Protein AF-A0A2D4N2N3-F1 (afdb_monomer_lite)

Organism: NCBI:txid129469

Foldseek 3Di:
DVLVVCLVCVVVPDPPDDPQLAPHPPDPDTDPVNVVVVVRDHPDDPPPPPVPLVPDDPVVSCVVVVNPPPPDPDPPDPDDPPDPDDDPVVVVCVVPPDDDDPDDDFDDPPDPVVSVVVVVVVCVVPDPDPDDPDDPDDDPPPPDDDDPVPPDPPD

Sequence (155 aa):
KKDYLARKMHYLLSTQQIAGIYNSPYRKEPDPWEMQLRKAKPLRHKKKIEKNAMDLPWPIYADSFGLQTMPTLPPIRRQKPQGPFRDSVDVFQQRFKPLEPSVQVVASSSSLQLAQEKQRQEEWRNRIQDETFMPVSYNVPDEYIPSMQRASKYG

Radius of gyration: 31.49 Å; chains: 1; bounding box: 77×58×70 Å

Structure (mmCIF, N/CA/C/O backbone):
data_AF-A0A2D4N2N3-F1
#
_entry.id   AF-A0A2D4N2N3-F1
#
loop_
_atom_site.group_PDB
_atom_site.id
_atom_site.type_symbol
_atom_site.label_atom_id
_atom_site.label_alt_id
_atom_site.label_comp_id
_atom_site.label_asym_id
_atom_site.label_entity_id
_atom_site.label_seq_id
_atom_site.pdbx_PDB_ins_code
_atom_site.Cartn_x
_atom_site.Cartn_y
_atom_site.Cartn_z
_atom_site.occupancy
_atom_site.B_iso_or_equiv
_atom_site.auth_seq_id
_atom_site.auth_comp_id
_atom_site.auth_asym_id
_atom_site.auth_atom_id
_atom_site.pdbx_PDB_model_num
ATOM 1 N N . LYS A 1 1 ? 2.537 19.029 -40.714 1.00 66.94 1 LYS A N 1
ATOM 2 C CA . LYS A 1 1 ? 3.940 18.921 -40.216 1.00 66.94 1 LYS A CA 1
ATOM 3 C C . LYS A 1 1 ? 4.102 19.462 -38.789 1.00 66.94 1 LYS A C 1
ATOM 5 O O . LYS A 1 1 ? 4.642 18.732 -37.968 1.00 66.94 1 LYS A O 1
ATOM 10 N N . LYS A 1 2 ? 3.607 20.670 -38.469 1.00 70.56 2 LYS A N 1
ATOM 11 C CA . LYS A 1 2 ? 3.695 21.271 -37.120 1.00 70.56 2 LYS A CA 1
ATOM 12 C C . LYS A 1 2 ? 3.059 20.410 -36.015 1.00 70.56 2 LYS A C 1
ATOM 14 O O . LYS A 1 2 ? 3.736 20.096 -35.046 1.00 70.56 2 LYS A O 1
ATOM 19 N N . ASP A 1 3 ? 1.844 19.905 -36.225 1.00 68.19 3 ASP A N 1
ATOM 20 C CA . ASP A 1 3 ? 1.141 19.087 -35.217 1.00 68.19 3 ASP A CA 1
ATOM 21 C C . ASP A 1 3 ? 1.850 17.764 -34.902 1.00 68.19 3 ASP A C 1
ATOM 23 O O . ASP A 1 3 ? 1.835 17.281 -33.773 1.00 68.19 3 ASP A O 1
ATOM 27 N N . TYR A 1 4 ? 2.508 17.170 -35.900 1.00 74.50 4 TYR A N 1
ATOM 28 C CA . TYR A 1 4 ? 3.298 15.955 -35.711 1.00 74.50 4 TYR A CA 1
ATOM 29 C C . TYR A 1 4 ? 4.553 16.227 -34.878 1.00 74.50 4 TYR A C 1
ATOM 31 O O . TYR A 1 4 ? 4.863 15.459 -33.971 1.00 74.50 4 TYR A O 1
ATOM 39 N N . LEU A 1 5 ? 5.249 17.334 -35.155 1.00 73.75 5 LEU A N 1
ATOM 40 C CA . LEU A 1 5 ? 6.428 17.739 -34.393 1.00 73.75 5 LEU A CA 1
ATOM 41 C C . LEU A 1 5 ? 6.057 18.080 -32.943 1.00 73.75 5 LEU A C 1
ATOM 43 O O . LEU A 1 5 ? 6.734 17.616 -32.033 1.00 73.75 5 LEU A O 1
ATOM 47 N N . ALA A 1 6 ? 4.942 18.786 -32.729 1.00 65.75 6 ALA A N 1
ATOM 48 C CA . ALA A 1 6 ? 4.404 19.074 -31.400 1.00 65.75 6 ALA A CA 1
ATOM 49 C C . ALA A 1 6 ? 4.090 17.785 -30.621 1.00 65.75 6 ALA A C 1
ATOM 51 O O . ALA A 1 6 ? 4.494 17.640 -29.473 1.00 65.75 6 ALA A O 1
ATOM 52 N N . ARG A 1 7 ? 3.456 16.793 -31.262 1.00 68.00 7 ARG A N 1
ATOM 53 C CA . ARG A 1 7 ? 3.185 15.482 -30.643 1.00 68.00 7 ARG A CA 1
ATOM 54 C C . ARG A 1 7 ? 4.445 14.660 -30.393 1.00 68.00 7 ARG A C 1
ATOM 56 O O . ARG A 1 7 ? 4.487 13.922 -29.415 1.00 68.00 7 ARG A O 1
ATOM 63 N N . LYS A 1 8 ? 5.462 14.756 -31.252 1.00 70.50 8 LYS A N 1
ATOM 64 C CA . LYS A 1 8 ? 6.743 14.065 -31.055 1.00 70.50 8 LYS A CA 1
ATOM 65 C C . LYS A 1 8 ? 7.524 14.690 -29.905 1.00 70.50 8 LYS A C 1
ATOM 67 O O . LYS A 1 8 ? 8.019 13.952 -29.082 1.00 70.50 8 LYS A O 1
ATOM 72 N N . MET A 1 9 ? 7.588 16.013 -29.822 1.00 69.69 9 MET A N 1
ATOM 73 C CA . MET A 1 9 ? 8.475 16.737 -28.905 1.00 69.69 9 MET A CA 1
ATOM 74 C C . MET A 1 9 ? 7.784 17.196 -27.609 1.00 69.69 9 MET A C 1
ATOM 76 O O . MET A 1 9 ? 8.396 17.915 -26.829 1.00 69.69 9 MET A O 1
ATOM 80 N N . HIS A 1 10 ? 6.529 16.798 -27.354 1.00 67.00 10 HIS A N 1
ATOM 81 C CA . HIS A 1 10 ? 5.766 17.248 -26.177 1.00 67.00 10 HIS A CA 1
ATOM 82 C C . HIS A 1 10 ? 6.444 16.939 -24.828 1.00 67.00 10 HIS A C 1
ATOM 84 O O . HIS A 1 10 ? 6.182 17.636 -23.857 1.00 67.00 10 HIS A O 1
ATOM 90 N N . TYR A 1 11 ? 7.333 15.940 -24.774 1.00 63.53 11 TYR A N 1
ATOM 91 C CA . TYR A 1 11 ? 8.112 15.581 -23.582 1.00 63.53 11 TYR A CA 1
ATOM 92 C C . TYR A 1 11 ? 9.342 16.477 -23.335 1.00 63.53 11 TYR A C 1
ATOM 94 O O . TYR A 1 11 ? 9.948 16.389 -22.274 1.00 63.53 11 TYR A O 1
ATOM 102 N N . LEU A 1 12 ? 9.743 17.307 -24.308 1.00 62.38 12 LEU A N 1
ATOM 103 C CA . LEU A 1 12 ? 10.868 18.250 -24.178 1.00 62.38 12 LEU A CA 1
ATOM 104 C C . LEU A 1 12 ? 10.444 19.597 -23.579 1.00 62.38 12 LEU A C 1
ATOM 106 O O . LEU A 1 12 ? 11.297 20.422 -23.257 1.00 62.38 12 LEU A O 1
ATOM 110 N N . LEU A 1 13 ? 9.139 19.824 -23.412 1.00 57.81 13 LEU A N 1
ATOM 111 C CA . LEU A 1 13 ? 8.636 20.882 -22.546 1.00 57.81 13 LEU A CA 1
ATOM 112 C C . LEU A 1 13 ? 8.855 20.417 -21.103 1.00 57.81 13 LEU A C 1
ATOM 114 O O . LEU A 1 13 ? 8.118 19.579 -20.598 1.00 57.81 13 LEU A O 1
ATOM 118 N N . SER A 1 14 ? 9.942 20.919 -20.515 1.00 48.03 14 SER A N 1
ATOM 119 C CA . SER A 1 14 ? 10.372 20.780 -19.121 1.00 48.03 14 SER A CA 1
ATOM 120 C C . SER A 1 14 ? 9.277 20.316 -18.149 1.00 48.03 14 SER A C 1
ATOM 122 O O . SER A 1 14 ? 8.262 20.983 -17.957 1.00 48.03 14 SER A O 1
ATOM 124 N N . THR A 1 15 ? 9.533 19.200 -17.468 1.00 53.22 15 THR A N 1
ATOM 125 C CA . THR A 1 15 ? 8.713 18.628 -16.388 1.00 53.22 15 THR A CA 1
ATOM 126 C C . THR A 1 15 ? 8.841 19.391 -15.066 1.00 53.22 15 THR A C 1
ATOM 128 O O . THR A 1 15 ? 8.573 18.828 -14.004 1.00 53.22 15 THR A O 1
ATOM 131 N N . GLN A 1 16 ? 9.260 20.659 -15.084 1.00 53.81 16 GLN A N 1
ATOM 132 C CA . GLN A 1 16 ? 9.173 21.500 -13.897 1.00 53.81 16 GLN A CA 1
ATOM 133 C C . GLN A 1 16 ? 7.703 21.888 -13.710 1.00 53.81 16 GLN A C 1
ATOM 135 O O . GLN A 1 16 ? 7.218 22.902 -14.208 1.00 53.81 16 GLN A O 1
ATOM 140 N N . GLN A 1 17 ? 6.958 20.995 -13.058 1.00 55.19 17 GLN A N 1
ATOM 141 C CA . GLN A 1 17 ? 5.550 21.184 -12.757 1.00 55.19 17 GLN A CA 1
ATOM 142 C C . GLN A 1 17 ? 5.417 22.314 -11.735 1.00 55.19 17 GLN A C 1
ATOM 144 O O . GLN A 1 17 ? 5.556 22.111 -10.533 1.00 55.19 17 GLN A O 1
ATOM 149 N N . ILE A 1 18 ? 5.147 23.521 -12.218 1.00 58.78 18 ILE A N 1
ATOM 150 C CA . ILE A 1 18 ? 4.741 24.637 -11.371 1.00 58.78 18 ILE A CA 1
ATOM 151 C C . ILE A 1 18 ? 3.229 24.514 -11.182 1.00 58.78 18 ILE A C 1
ATOM 153 O O . ILE A 1 18 ? 2.459 24.556 -12.148 1.00 58.78 18 ILE A O 1
ATOM 157 N N . ALA A 1 19 ? 2.795 24.324 -9.937 1.00 56.50 19 ALA A N 1
ATOM 158 C CA . ALA A 1 19 ? 1.377 24.313 -9.607 1.00 56.50 19 ALA A CA 1
ATOM 159 C C . ALA A 1 19 ? 0.750 25.672 -9.977 1.00 56.50 19 ALA A C 1
ATOM 161 O O . ALA A 1 19 ? 1.271 26.720 -9.608 1.00 56.50 19 ALA A O 1
ATOM 162 N N . GLY A 1 20 ? -0.360 25.657 -10.720 1.00 59.88 20 GLY A N 1
ATOM 163 C CA . GLY A 1 20 ? -1.148 26.861 -11.008 1.00 59.88 20 GLY A CA 1
ATOM 164 C C . GLY A 1 20 ? -0.836 27.611 -12.309 1.00 59.88 20 GLY A C 1
ATOM 165 O O . GLY A 1 20 ? -1.439 28.657 -12.531 1.00 59.88 20 GLY A O 1
ATOM 166 N N . ILE A 1 21 ? 0.042 27.108 -13.189 1.00 62.00 21 ILE A N 1
ATOM 167 C CA . ILE A 1 21 ? 0.216 27.693 -14.540 1.00 62.00 21 ILE A CA 1
ATOM 168 C C . ILE A 1 21 ? -0.956 27.331 -15.464 1.00 62.00 21 ILE A C 1
ATOM 170 O O . ILE A 1 21 ? -1.465 28.188 -16.183 1.00 62.00 21 ILE A O 1
ATOM 174 N N . TYR A 1 22 ? -1.402 26.076 -15.419 1.00 59.66 22 TYR A N 1
ATOM 175 C CA . TYR A 1 22 ? -2.568 25.584 -16.157 1.00 59.66 22 TYR A CA 1
ATOM 176 C C . TYR A 1 22 ? -3.767 25.488 -15.207 1.00 59.66 22 TYR A C 1
ATOM 178 O O . TYR A 1 22 ? -3.582 25.105 -14.049 1.00 59.66 22 TYR A O 1
ATOM 186 N N . ASN A 1 23 ? -4.979 25.822 -15.669 1.00 63.22 23 ASN A N 1
ATOM 187 C CA . ASN A 1 23 ? -6.191 25.875 -14.831 1.00 63.22 23 ASN A CA 1
ATOM 188 C C . ASN A 1 23 ? -6.041 26.765 -13.575 1.00 63.22 23 ASN A C 1
ATOM 190 O O . ASN A 1 23 ? -6.444 26.383 -12.473 1.00 63.22 23 ASN A O 1
ATOM 194 N N . SER A 1 24 ? -5.438 27.952 -13.700 1.00 68.69 24 SER A N 1
ATOM 195 C CA . SER A 1 24 ? -5.347 28.845 -12.543 1.00 68.69 24 SER A CA 1
ATOM 196 C C . SER A 1 24 ? -6.752 29.322 -12.127 1.00 68.69 24 SER A C 1
ATOM 198 O O . SER A 1 24 ? -7.510 29.802 -12.972 1.00 68.69 24 SER A O 1
ATOM 200 N N . PRO A 1 25 ? -7.123 29.239 -10.835 1.00 71.31 25 PRO A N 1
ATOM 201 C CA . PRO A 1 25 ? -8.443 29.674 -10.362 1.00 71.31 25 PRO A CA 1
ATOM 202 C C . PRO A 1 25 ? -8.634 31.198 -10.453 1.00 71.31 25 PRO A C 1
ATOM 204 O O . PRO A 1 25 ? -9.734 31.705 -10.261 1.00 71.31 25 PRO A O 1
ATOM 207 N N . TYR A 1 26 ? -7.557 31.934 -10.745 1.00 75.38 26 TYR A N 1
ATOM 208 C CA . TYR A 1 26 ? -7.532 33.390 -10.865 1.00 75.38 26 TYR A CA 1
ATOM 209 C C . TYR A 1 26 ? -7.832 33.890 -12.283 1.00 75.38 26 TYR A C 1
ATOM 211 O O . TYR A 1 26 ? -8.011 35.091 -12.483 1.00 75.38 26 TYR A O 1
ATOM 219 N N . ARG A 1 27 ? -7.868 33.000 -13.283 1.00 74.00 27 ARG A N 1
ATOM 220 C CA . ARG A 1 27 ? -8.225 33.347 -14.663 1.00 74.00 27 ARG A CA 1
ATOM 221 C C . ARG A 1 27 ? -9.645 32.876 -14.956 1.00 74.00 27 ARG A C 1
ATOM 223 O O . ARG A 1 27 ? -10.001 31.742 -14.663 1.00 74.00 27 ARG A O 1
ATOM 230 N N . LYS A 1 28 ? -10.450 33.755 -15.562 1.00 80.44 28 LYS A N 1
ATOM 231 C CA . LYS A 1 28 ? -11.828 33.431 -15.972 1.00 80.44 28 LYS A CA 1
ATOM 232 C C . LYS A 1 28 ? -11.869 32.372 -17.076 1.00 80.44 28 LYS A C 1
ATOM 234 O O . LYS A 1 28 ? -12.808 31.588 -17.129 1.00 80.44 28 LYS A O 1
ATOM 239 N N . GLU A 1 29 ? -10.850 32.348 -17.933 1.00 79.50 29 GLU A N 1
ATOM 240 C CA . GLU A 1 29 ? -10.745 31.430 -19.064 1.00 79.50 29 GLU A CA 1
ATOM 241 C C . GLU A 1 29 ? -9.324 30.850 -19.163 1.00 79.50 29 GLU A C 1
ATOM 243 O O . GLU A 1 29 ? -8.354 31.529 -18.797 1.00 79.50 29 GLU A O 1
ATOM 248 N N . PRO A 1 30 ? -9.181 29.595 -19.628 1.00 76.69 30 PRO A N 1
ATOM 249 C CA . PRO A 1 30 ? -7.882 28.959 -19.809 1.00 76.69 30 PRO A CA 1
ATOM 250 C C . PRO A 1 30 ? -7.084 29.636 -20.927 1.00 76.69 30 PRO A C 1
ATOM 252 O O . PRO A 1 30 ? -7.643 30.165 -21.888 1.00 76.69 30 PRO A O 1
ATOM 255 N N . ASP A 1 31 ? -5.757 29.576 -20.825 1.00 78.31 31 ASP A N 1
ATOM 256 C CA . ASP A 1 31 ? -4.874 30.155 -21.835 1.00 78.31 31 ASP A CA 1
ATOM 257 C C . ASP A 1 31 ? -5.060 29.459 -23.203 1.00 78.31 31 ASP A C 1
ATOM 259 O O . ASP A 1 31 ? -5.236 28.232 -23.248 1.00 78.31 31 ASP A O 1
ATOM 263 N N . PRO A 1 32 ? -4.990 30.173 -24.344 1.00 79.62 32 PRO A N 1
ATOM 264 C CA . PRO A 1 32 ? -5.158 29.557 -25.661 1.00 79.62 32 PRO A CA 1
ATOM 265 C C . PRO A 1 32 ? -4.175 28.407 -25.922 1.00 79.62 32 PRO A C 1
ATOM 267 O O . PRO A 1 32 ? -4.518 27.439 -26.609 1.00 79.62 32 PRO A O 1
ATOM 270 N N . TRP A 1 33 ? -2.974 28.470 -25.337 1.00 71.00 33 TRP A N 1
ATOM 271 C CA . TRP A 1 33 ? -1.982 27.404 -25.436 1.00 71.00 33 TRP A CA 1
ATOM 272 C C . TRP A 1 33 ? -2.374 26.159 -24.624 1.00 71.00 33 TRP A C 1
ATOM 274 O O . TRP A 1 33 ? -2.194 25.032 -25.091 1.00 71.00 33 TRP A O 1
ATOM 284 N N . GLU A 1 34 ? -3.008 26.333 -23.458 1.00 75.69 34 GLU A N 1
ATOM 285 C CA . GLU A 1 34 ? -3.570 25.231 -22.661 1.00 75.69 34 GLU A CA 1
ATOM 286 C C . GLU A 1 34 ? -4.644 24.474 -23.456 1.00 75.69 34 GLU A C 1
ATOM 288 O O . GLU A 1 34 ? -4.655 23.239 -23.495 1.00 75.69 34 GLU A O 1
ATOM 293 N N . MET A 1 35 ? -5.507 25.204 -24.167 1.00 77.88 35 MET A N 1
ATOM 294 C CA . MET A 1 35 ? -6.547 24.613 -25.015 1.00 77.88 35 MET A CA 1
ATOM 295 C C . MET A 1 35 ? -5.975 23.795 -26.180 1.00 77.88 35 MET A C 1
ATOM 297 O O . MET A 1 35 ? -6.582 22.801 -26.593 1.00 77.88 35 MET A O 1
ATOM 301 N N . GLN A 1 36 ? -4.808 24.172 -26.705 1.00 73.62 36 GLN A N 1
ATOM 302 C CA . GLN A 1 36 ? -4.101 23.397 -27.727 1.00 73.62 36 GLN A CA 1
ATOM 303 C C . GLN A 1 36 ? -3.415 22.159 -27.136 1.00 73.62 36 GLN A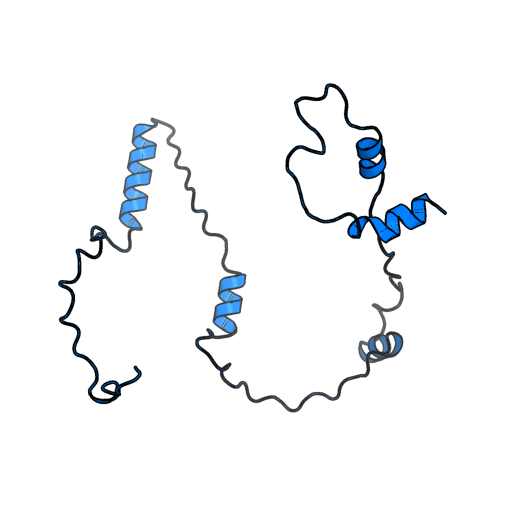 C 1
ATOM 305 O O . GLN A 1 36 ? -3.537 21.069 -27.703 1.00 73.62 36 GLN A O 1
ATOM 310 N N . LEU A 1 37 ? -2.767 22.285 -25.974 1.00 71.06 37 LEU A N 1
ATOM 311 C CA . LEU A 1 37 ? -2.115 21.167 -25.286 1.00 71.06 37 LEU A CA 1
ATOM 312 C C . LEU A 1 37 ? -3.114 20.093 -24.841 1.00 71.06 37 LEU A C 1
ATOM 314 O O . LEU A 1 37 ? -2.850 18.908 -25.031 1.00 71.06 37 LEU A O 1
ATOM 318 N N . ARG A 1 38 ? -4.310 20.476 -24.369 1.00 71.94 38 ARG A N 1
ATOM 319 C CA . ARG A 1 38 ? -5.399 19.529 -24.051 1.00 71.94 38 ARG A CA 1
ATOM 320 C C . ARG A 1 38 ? -5.801 18.645 -25.235 1.00 71.94 38 ARG A C 1
ATOM 322 O O . ARG A 1 38 ? -6.214 17.502 -25.047 1.00 71.94 38 ARG A O 1
ATOM 329 N N . LYS A 1 39 ? -5.693 19.159 -26.464 1.00 72.19 39 LYS A N 1
ATOM 330 C CA . LYS A 1 39 ? -6.007 18.411 -27.694 1.00 72.19 39 LYS A CA 1
ATOM 331 C C . LYS A 1 39 ? -4.857 17.498 -28.132 1.00 72.19 39 LYS A C 1
ATOM 333 O O . LYS A 1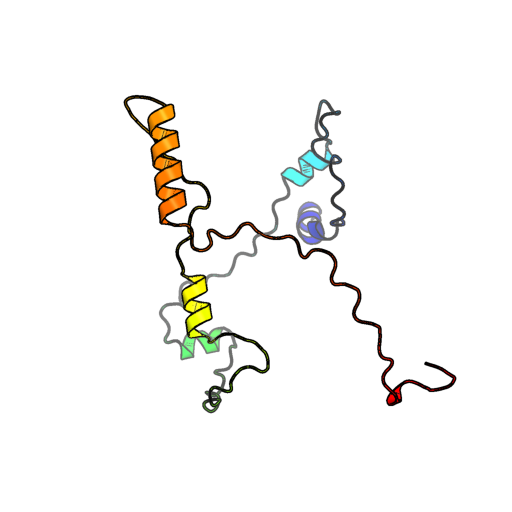 39 ? -5.085 16.546 -28.885 1.00 72.19 39 LYS A O 1
ATOM 338 N N . ALA A 1 40 ? -3.633 17.754 -27.671 1.00 69.00 40 ALA A N 1
ATOM 339 C CA . ALA A 1 40 ? -2.454 16.984 -28.033 1.00 69.00 40 ALA A CA 1
ATOM 340 C C . ALA A 1 40 ? -2.427 15.641 -27.282 1.00 69.00 40 ALA A C 1
ATOM 342 O O . ALA A 1 40 ? -1.918 15.520 -26.174 1.00 69.00 40 ALA A O 1
ATOM 343 N N . LYS A 1 41 ? -2.965 14.588 -27.906 1.00 68.31 41 LYS A N 1
ATOM 344 C CA . LYS A 1 41 ? -2.816 13.216 -27.396 1.00 68.31 41 LYS A CA 1
ATOM 345 C C . LYS A 1 41 ? -1.436 12.657 -27.772 1.00 68.31 41 LYS A C 1
ATOM 347 O O . LYS A 1 41 ? -1.031 12.805 -28.941 1.00 68.31 41 LYS A O 1
ATOM 352 N N . PRO A 1 42 ? -0.746 11.951 -26.852 1.00 68.44 42 PRO A N 1
ATOM 353 C CA . PRO A 1 42 ? 0.513 11.294 -27.173 1.00 68.44 42 PRO A CA 1
ATOM 354 C C . PRO A 1 42 ? 0.315 10.339 -28.352 1.00 68.44 42 PRO A C 1
ATOM 356 O O . PRO A 1 42 ? -0.758 9.753 -28.552 1.00 68.44 42 PRO A O 1
ATOM 359 N N . LEU A 1 43 ? 1.340 10.215 -29.191 1.00 66.94 43 LEU A N 1
ATOM 360 C CA . LEU A 1 43 ? 1.335 9.245 -30.279 1.00 66.94 43 LEU A CA 1
ATOM 361 C C . LEU A 1 43 ? 1.318 7.844 -29.665 1.00 66.94 43 LEU A C 1
ATOM 363 O O . LEU A 1 43 ? 2.326 7.348 -29.176 1.00 66.94 43 LEU A O 1
ATOM 367 N N . ARG A 1 44 ? 0.152 7.191 -29.689 1.00 64.94 44 ARG A N 1
ATOM 368 C CA . ARG A 1 44 ? 0.077 5.755 -29.434 1.00 64.94 44 ARG A CA 1
ATOM 369 C C . ARG A 1 44 ? 0.804 5.065 -30.578 1.00 64.94 44 ARG A C 1
ATOM 371 O O . ARG A 1 44 ? 0.292 5.029 -31.697 1.00 64.94 44 ARG A O 1
ATOM 378 N N . HIS A 1 45 ? 1.991 4.536 -30.305 1.00 65.12 45 HIS A N 1
ATOM 379 C CA . HIS A 1 45 ? 2.623 3.595 -31.215 1.00 65.12 45 HIS A CA 1
ATOM 380 C C . HIS A 1 45 ? 1.643 2.438 -31.406 1.00 65.12 45 HIS A C 1
ATOM 382 O O . HIS A 1 45 ? 1.332 1.713 -30.459 1.00 65.12 45 HIS A O 1
ATOM 388 N N . LYS A 1 46 ? 1.087 2.306 -32.617 1.00 62.06 46 LYS A N 1
ATOM 389 C CA . LYS A 1 46 ? 0.349 1.102 -32.987 1.00 62.06 46 LYS A CA 1
ATOM 390 C C . LYS A 1 46 ? 1.369 -0.026 -32.909 1.00 62.06 46 LYS A C 1
ATOM 392 O O . LYS A 1 46 ? 2.226 -0.127 -33.783 1.00 62.06 46 LYS A O 1
ATOM 397 N N . LYS A 1 47 ? 1.310 -0.834 -31.849 1.00 59.62 47 LYS A N 1
ATOM 398 C CA . LYS A 1 47 ? 1.967 -2.138 -31.864 1.00 59.62 47 LYS A CA 1
ATOM 399 C C . LYS A 1 47 ? 1.396 -2.838 -33.093 1.00 59.62 47 LYS A C 1
ATOM 401 O O . LYS A 1 47 ? 0.175 -2.976 -33.190 1.00 59.62 47 LYS A O 1
ATOM 406 N N . LYS A 1 48 ? 2.241 -3.172 -34.070 1.00 59.75 48 LYS A N 1
ATOM 407 C CA . LYS A 1 48 ? 1.847 -4.118 -35.111 1.00 59.75 48 LYS A CA 1
ATOM 408 C C . LYS A 1 48 ? 1.585 -5.417 -34.360 1.00 59.75 48 LYS A C 1
ATOM 410 O O . LYS A 1 48 ? 2.516 -6.108 -33.980 1.00 59.75 48 LYS A O 1
ATOM 415 N N . ILE A 1 49 ? 0.326 -5.662 -34.017 1.00 57.06 49 ILE A N 1
ATOM 416 C CA . ILE A 1 49 ? -0.091 -6.984 -33.582 1.00 57.06 49 ILE A CA 1
ATOM 417 C C . ILE A 1 49 ? -0.100 -7.776 -34.879 1.00 57.06 49 ILE A C 1
ATOM 419 O O . ILE A 1 49 ? -1.026 -7.647 -35.682 1.00 57.06 49 ILE A O 1
ATOM 423 N N . GLU A 1 50 ? 0.994 -8.481 -35.141 1.00 59.09 50 GLU A N 1
ATOM 424 C CA . GLU A 1 50 ? 1.019 -9.504 -36.172 1.00 59.09 50 GLU A CA 1
ATOM 425 C C . GLU A 1 50 ? 0.008 -10.561 -35.745 1.00 59.09 50 GLU A C 1
ATOM 427 O O . GLU A 1 50 ? 0.208 -11.300 -34.785 1.00 59.09 50 GLU A O 1
ATOM 432 N N . LYS A 1 51 ? -1.147 -10.556 -36.412 1.00 57.38 51 LYS A N 1
ATOM 433 C CA . LYS A 1 51 ? -2.314 -11.371 -36.051 1.00 57.38 51 LYS A CA 1
ATOM 434 C C . LYS A 1 51 ? -2.071 -12.880 -36.175 1.00 57.38 51 LYS A C 1
ATOM 436 O O . LYS A 1 51 ? -2.933 -13.644 -35.776 1.00 57.38 51 LYS A O 1
ATOM 441 N N . ASN A 1 52 ? -0.907 -13.289 -36.677 1.00 54.97 52 ASN A N 1
ATOM 442 C CA . ASN A 1 52 ? -0.597 -14.675 -37.023 1.00 54.97 52 ASN A CA 1
ATOM 443 C C . ASN A 1 52 ? 0.509 -15.274 -36.146 1.00 54.97 52 ASN A C 1
ATOM 445 O O . ASN A 1 52 ? 0.920 -16.406 -36.359 1.00 54.97 52 ASN A O 1
ATOM 449 N N . ALA A 1 53 ? 1.028 -14.508 -35.188 1.00 53.38 53 ALA A N 1
ATOM 450 C CA . ALA A 1 53 ? 2.194 -14.912 -34.419 1.00 53.38 53 ALA A CA 1
ATOM 451 C C . ALA A 1 53 ? 1.811 -15.777 -33.191 1.00 53.38 53 ALA A C 1
ATOM 453 O O . ALA A 1 53 ? 2.622 -16.548 -32.695 1.00 53.38 53 ALA A O 1
ATOM 454 N N . MET A 1 54 ? 0.554 -15.711 -32.739 1.00 55.22 54 MET A N 1
ATOM 455 C CA . MET A 1 54 ? 0.073 -16.458 -31.564 1.00 55.22 54 MET A CA 1
ATOM 456 C C . MET A 1 54 ? -0.204 -17.949 -31.830 1.00 55.22 54 MET A C 1
ATOM 458 O O . MET A 1 54 ? -0.231 -18.719 -30.876 1.00 55.22 54 MET A O 1
ATOM 462 N N . ASP A 1 55 ? -0.368 -18.356 -33.094 1.00 58.78 55 ASP A N 1
ATOM 463 C CA . ASP A 1 55 ? -0.645 -19.754 -33.479 1.00 58.78 55 ASP A CA 1
ATOM 464 C C . ASP A 1 55 ? 0.621 -20.520 -33.903 1.00 58.78 55 ASP A C 1
ATOM 466 O O . ASP A 1 55 ? 0.570 -21.706 -34.232 1.00 58.78 55 ASP A O 1
ATOM 470 N N . LEU A 1 56 ? 1.778 -19.850 -33.909 1.00 61.62 56 LEU A N 1
ATOM 471 C CA . LEU A 1 56 ? 3.052 -20.474 -34.237 1.00 61.62 56 LEU A CA 1
ATOM 472 C C . LEU A 1 56 ? 3.650 -21.131 -32.983 1.00 61.62 56 LEU A C 1
ATOM 474 O O . LEU A 1 56 ? 3.657 -20.518 -31.912 1.00 61.62 56 LEU A O 1
ATOM 478 N N . PRO A 1 57 ? 4.216 -22.347 -33.094 1.00 64.81 57 PRO A N 1
ATOM 479 C CA . PRO A 1 57 ? 5.047 -22.919 -32.043 1.00 64.81 57 PRO A CA 1
ATOM 480 C C . PRO A 1 57 ? 6.094 -21.897 -31.579 1.00 64.81 57 PRO A C 1
ATOM 482 O O . PRO A 1 57 ? 6.771 -21.291 -32.410 1.00 64.81 57 PRO A O 1
ATOM 485 N N . TRP A 1 58 ? 6.249 -21.731 -30.260 1.00 64.31 58 TRP A N 1
ATOM 486 C CA . TRP A 1 58 ? 7.177 -20.788 -29.610 1.00 64.31 58 TRP A CA 1
ATOM 487 C C . TRP A 1 58 ? 8.547 -20.598 -30.304 1.00 64.31 58 TRP A C 1
ATOM 489 O O . TRP A 1 58 ? 8.968 -19.448 -30.451 1.00 64.31 58 TRP A O 1
ATOM 499 N N . PRO A 1 59 ? 9.239 -21.657 -30.782 1.00 65.69 59 PRO A N 1
ATOM 500 C CA . PRO A 1 59 ? 10.509 -21.479 -31.491 1.00 65.69 59 PRO A CA 1
ATOM 501 C C . PRO A 1 59 ? 10.403 -20.698 -32.815 1.00 65.69 59 PRO A C 1
ATOM 503 O O . PRO A 1 59 ? 11.309 -19.937 -33.135 1.00 65.69 59 PRO A O 1
ATOM 506 N N . ILE A 1 60 ? 9.300 -20.820 -33.557 1.00 62.28 60 ILE A N 1
ATOM 507 C CA . ILE A 1 60 ? 9.080 -20.119 -34.838 1.00 62.28 60 ILE A CA 1
ATOM 508 C C . ILE A 1 60 ? 8.670 -18.657 -34.588 1.00 62.28 60 ILE A C 1
ATOM 510 O O . ILE A 1 60 ? 9.080 -17.752 -35.313 1.00 62.28 60 ILE A O 1
ATOM 514 N N . TYR A 1 61 ? 7.918 -18.405 -33.511 1.00 63.56 61 TYR A N 1
ATOM 515 C CA . TYR A 1 61 ? 7.593 -17.052 -33.052 1.00 63.56 61 TYR A CA 1
ATOM 516 C C . TYR A 1 61 ? 8.855 -16.256 -32.679 1.00 63.56 61 TYR A C 1
ATOM 518 O O . TYR A 1 61 ? 9.006 -15.110 -33.094 1.00 63.56 61 TYR A O 1
ATOM 526 N N . ALA A 1 62 ? 9.792 -16.855 -31.938 1.00 62.56 62 ALA A N 1
ATOM 527 C CA . ALA A 1 62 ? 11.013 -16.173 -31.498 1.00 62.56 62 ALA A CA 1
ATOM 528 C C . ALA A 1 62 ? 11.906 -15.718 -32.671 1.00 62.56 62 ALA A C 1
ATOM 530 O O . ALA A 1 62 ? 12.389 -14.583 -32.673 1.00 62.56 62 ALA A O 1
ATOM 531 N N . ASP A 1 63 ? 12.049 -16.561 -33.696 1.00 62.78 63 ASP A N 1
ATOM 532 C CA . ASP A 1 63 ? 12.866 -16.280 -34.882 1.00 62.78 63 ASP A CA 1
ATOM 533 C C . ASP A 1 63 ? 12.342 -15.070 -35.678 1.00 62.78 63 ASP A C 1
ATOM 535 O O . ASP A 1 63 ? 13.098 -14.177 -36.061 1.00 62.78 63 ASP A O 1
ATOM 539 N N . SER A 1 64 ? 11.015 -14.949 -35.810 1.00 65.12 64 SER A N 1
ATOM 540 C CA . SER A 1 64 ? 10.377 -13.832 -36.525 1.00 65.12 64 SER A CA 1
ATOM 541 C C . SER A 1 64 ? 10.627 -12.448 -35.899 1.00 65.12 64 SER A C 1
ATOM 543 O O . SER A 1 64 ? 10.630 -11.438 -36.604 1.00 65.12 64 SER A O 1
ATOM 545 N N . PHE A 1 65 ? 10.919 -12.389 -34.593 1.00 63.19 65 PHE A N 1
ATOM 546 C CA . PHE A 1 65 ? 11.288 -11.157 -33.884 1.00 63.19 65 PHE A CA 1
ATOM 547 C C . PHE A 1 65 ? 12.806 -10.963 -33.734 1.00 63.19 65 PHE A C 1
ATOM 549 O O . PHE A 1 65 ? 13.234 -10.047 -33.027 1.00 63.19 65 PHE A O 1
ATOM 556 N N . GLY A 1 66 ? 13.631 -11.813 -34.361 1.00 60.00 66 GLY A N 1
ATOM 557 C CA . GLY A 1 66 ? 15.085 -11.804 -34.177 1.00 60.00 66 GLY A CA 1
ATOM 558 C C . GLY A 1 66 ? 15.509 -12.113 -32.737 1.00 60.00 66 GLY A C 1
ATOM 559 O O . GLY A 1 66 ? 16.624 -11.777 -32.327 1.00 60.00 66 GLY A O 1
ATOM 560 N N . LEU A 1 67 ? 14.618 -12.720 -31.945 1.00 64.25 67 LEU A N 1
ATOM 561 C CA . LEU A 1 67 ? 14.929 -13.187 -30.605 1.00 64.25 67 LEU A CA 1
ATOM 562 C C . LEU A 1 67 ? 15.721 -14.476 -30.774 1.00 64.25 67 LEU A C 1
ATOM 564 O O . LEU A 1 67 ? 15.156 -15.546 -30.997 1.00 64.25 67 LEU A O 1
ATOM 568 N N . GLN A 1 68 ? 17.047 -14.363 -30.700 1.00 64.44 68 GLN A N 1
ATOM 569 C CA . GLN A 1 68 ? 17.918 -15.531 -30.695 1.00 64.44 68 GLN A CA 1
ATOM 570 C C . GLN A 1 68 ? 17.414 -16.497 -29.623 1.00 64.44 68 GLN A C 1
ATOM 572 O O . GLN A 1 68 ? 17.175 -16.098 -28.479 1.00 64.44 68 GLN A O 1
ATOM 577 N N . THR A 1 69 ? 17.213 -17.759 -30.006 1.00 61.53 69 THR A N 1
ATOM 578 C CA . THR A 1 69 ? 16.885 -18.820 -29.055 1.00 61.53 69 THR A CA 1
ATOM 579 C C . THR A 1 69 ? 18.087 -18.955 -28.133 1.00 61.53 69 THR A C 1
ATOM 581 O O . THR A 1 69 ? 19.083 -19.585 -28.483 1.00 61.53 69 THR A O 1
ATOM 584 N N . MET A 1 70 ? 18.042 -18.263 -26.995 1.00 63.12 70 MET A N 1
ATOM 585 C CA . MET A 1 70 ? 19.154 -18.269 -26.059 1.00 63.12 70 MET A CA 1
ATOM 586 C C . MET A 1 70 ? 19.361 -19.715 -25.603 1.00 63.12 70 MET A C 1
ATOM 588 O O . MET A 1 70 ? 18.380 -20.370 -25.228 1.00 63.12 70 MET A O 1
ATOM 592 N N . PRO A 1 71 ? 20.599 -20.237 -25.642 1.00 71.75 71 PRO A N 1
ATOM 593 C CA . PRO A 1 71 ? 20.874 -21.563 -25.117 1.00 71.75 71 PRO A CA 1
ATOM 594 C C . PRO A 1 71 ? 20.384 -21.619 -23.671 1.00 71.75 71 PRO A C 1
ATOM 596 O O . PRO A 1 71 ? 20.559 -20.662 -22.911 1.00 71.75 71 PRO A O 1
ATOM 599 N N . THR A 1 72 ? 19.732 -22.726 -23.306 1.00 69.00 72 THR A N 1
ATOM 600 C CA . THR A 1 72 ? 19.263 -22.930 -21.933 1.00 69.00 72 THR A CA 1
ATOM 601 C C . THR A 1 72 ? 20.476 -22.807 -21.022 1.00 69.00 72 THR A C 1
ATOM 603 O O . THR A 1 72 ? 21.400 -23.617 -21.108 1.00 69.00 72 THR A O 1
ATOM 606 N N . LEU A 1 73 ? 20.506 -21.748 -20.210 1.00 72.75 73 LEU A N 1
ATOM 607 C CA . LEU A 1 73 ? 21.610 -21.523 -19.289 1.00 72.75 73 LEU A CA 1
ATOM 608 C C . LEU A 1 73 ? 21.732 -22.750 -18.379 1.00 72.75 73 LEU A C 1
ATOM 610 O O . LEU A 1 73 ? 20.701 -23.312 -17.985 1.00 72.75 73 LEU A O 1
ATOM 614 N N . PRO A 1 74 ? 22.962 -23.179 -18.039 1.00 76.38 74 PRO A N 1
ATOM 615 C CA . PRO A 1 74 ? 23.132 -24.252 -17.074 1.00 76.38 74 PRO A CA 1
ATOM 616 C C . PRO A 1 74 ? 22.351 -23.882 -15.809 1.00 76.38 74 PRO A C 1
ATOM 618 O O . PRO A 1 74 ? 22.316 -22.696 -15.461 1.00 76.38 74 PRO A O 1
ATOM 621 N N . PRO A 1 75 ? 21.707 -24.850 -15.132 1.00 70.94 75 PRO A N 1
ATOM 622 C CA . PRO A 1 75 ? 20.915 -24.566 -13.949 1.00 70.94 75 PRO A CA 1
ATOM 623 C C . PRO A 1 75 ? 21.796 -23.838 -12.937 1.00 70.94 75 PRO A C 1
ATOM 625 O O . PRO A 1 75 ? 22.671 -24.430 -12.301 1.00 70.94 75 PRO A O 1
ATOM 628 N N . ILE A 1 76 ? 21.583 -22.525 -12.823 1.00 70.75 76 ILE A N 1
ATOM 629 C CA . ILE A 1 76 ? 22.233 -21.696 -11.822 1.00 70.75 76 ILE A CA 1
ATOM 630 C C . ILE A 1 76 ? 21.739 -22.276 -10.508 1.00 70.75 76 ILE A C 1
ATOM 632 O O . ILE A 1 76 ? 20.547 -22.194 -10.195 1.00 70.75 76 ILE A O 1
ATOM 636 N N . ARG A 1 77 ? 22.634 -22.951 -9.774 1.00 68.44 77 ARG A N 1
ATOM 637 C CA . ARG A 1 77 ? 22.327 -23.425 -8.422 1.00 68.44 77 ARG A CA 1
ATOM 638 C C . ARG A 1 77 ? 21.704 -22.238 -7.700 1.00 68.44 77 ARG A C 1
ATOM 640 O O . ARG A 1 77 ? 22.280 -21.156 -7.768 1.00 68.44 77 ARG A O 1
ATOM 647 N N . ARG A 1 78 ? 20.520 -22.413 -7.102 1.00 68.12 78 ARG A N 1
ATOM 648 C CA . ARG A 1 78 ? 19.787 -21.343 -6.408 1.00 68.12 78 ARG A CA 1
ATOM 649 C C . ARG A 1 78 ? 20.662 -20.818 -5.267 1.00 68.12 78 ARG A C 1
ATOM 651 O O . ARG A 1 78 ? 20.604 -21.327 -4.154 1.00 68.12 78 ARG A O 1
ATOM 658 N N . GLN A 1 79 ? 21.551 -19.878 -5.568 1.00 73.50 79 GLN A N 1
ATOM 659 C CA . GLN A 1 79 ? 22.389 -19.232 -4.575 1.00 73.50 79 GLN A CA 1
ATOM 660 C C . GLN A 1 79 ? 21.489 -18.283 -3.801 1.00 73.50 79 GLN A C 1
ATOM 662 O O . GLN A 1 79 ? 20.661 -17.585 -4.393 1.00 73.50 79 GLN A O 1
ATOM 667 N N . LYS A 1 80 ? 21.639 -18.272 -2.475 1.00 76.94 80 LYS A N 1
ATOM 668 C CA . LYS A 1 80 ? 20.989 -17.258 -1.655 1.00 76.94 80 LYS A CA 1
ATOM 669 C C . LYS A 1 80 ? 21.451 -15.895 -2.186 1.00 76.94 80 LYS A C 1
ATOM 671 O O . LYS A 1 80 ? 22.663 -15.685 -2.270 1.00 76.94 80 LYS A O 1
ATOM 676 N N . PRO A 1 81 ? 20.533 -14.999 -2.582 1.00 78.62 81 PRO A N 1
ATOM 677 C CA . PRO A 1 81 ? 20.919 -13.678 -3.054 1.00 78.62 81 PRO A CA 1
ATOM 678 C C . PRO A 1 81 ? 21.761 -12.981 -1.978 1.00 78.62 81 PRO A C 1
ATOM 680 O O . PRO A 1 81 ? 21.472 -13.087 -0.785 1.00 78.62 81 PRO A O 1
ATOM 683 N N . GLN A 1 8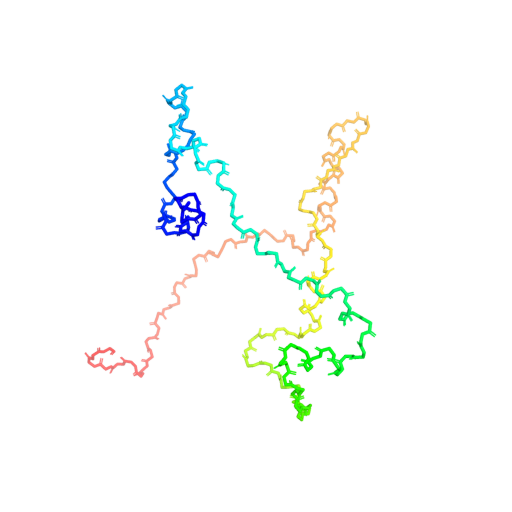2 ? 22.830 -12.304 -2.393 1.00 82.62 82 GLN A N 1
ATOM 684 C CA . GLN A 1 82 ? 23.738 -11.631 -1.470 1.00 82.62 82 GLN A CA 1
ATOM 685 C C . GLN A 1 82 ? 23.015 -10.463 -0.790 1.00 82.62 82 GLN A C 1
ATOM 687 O O . GLN A 1 82 ? 22.743 -9.450 -1.425 1.00 82.62 82 GLN A O 1
ATOM 692 N N . GLY A 1 83 ? 22.709 -10.601 0.500 1.00 83.69 83 GLY A N 1
ATOM 693 C CA . GLY A 1 83 ? 22.065 -9.561 1.300 1.00 83.69 83 GLY A CA 1
ATOM 694 C C . GLY A 1 83 ? 20.966 -10.106 2.216 1.00 83.69 83 GLY A C 1
ATOM 695 O O . GLY A 1 83 ? 20.719 -11.315 2.252 1.00 83.69 83 GLY A O 1
ATOM 696 N N . PRO A 1 84 ? 20.280 -9.228 2.965 1.00 88.44 84 PRO A N 1
ATOM 697 C CA . PRO A 1 84 ? 19.175 -9.593 3.850 1.00 88.44 84 PRO A CA 1
ATOM 698 C C . PRO A 1 84 ? 17.865 -9.790 3.064 1.00 88.44 84 PRO A C 1
ATOM 700 O O . PRO A 1 84 ? 16.806 -9.303 3.457 1.00 88.44 84 PRO A O 1
ATOM 703 N N . PHE A 1 85 ? 17.928 -10.462 1.914 1.00 86.81 85 PHE A N 1
ATOM 704 C CA . PHE A 1 85 ? 16.749 -10.730 1.100 1.00 86.81 85 PHE A CA 1
ATOM 705 C C . PHE A 1 85 ? 15.975 -11.929 1.654 1.00 86.81 85 PHE A C 1
ATOM 707 O O . PHE A 1 85 ? 16.563 -12.936 2.060 1.00 86.81 85 PHE A O 1
ATOM 714 N N . ARG A 1 86 ? 14.646 -11.796 1.665 1.00 87.06 86 ARG A N 1
ATOM 715 C CA . ARG A 1 86 ? 13.708 -12.866 2.033 1.00 87.06 86 ARG A CA 1
ATOM 716 C C . ARG A 1 86 ? 13.655 -13.933 0.940 1.00 87.06 86 ARG A C 1
ATOM 718 O O . ARG A 1 86 ? 14.089 -13.678 -0.186 1.00 87.06 86 ARG A O 1
ATOM 725 N N . ASP A 1 87 ? 13.133 -15.113 1.266 1.00 88.06 87 ASP A N 1
ATOM 726 C CA . ASP A 1 87 ? 12.978 -16.165 0.266 1.00 88.06 87 ASP A CA 1
ATOM 727 C C . ASP A 1 87 ? 12.017 -15.707 -0.844 1.00 88.06 87 ASP A C 1
ATOM 729 O O . ASP A 1 87 ? 11.058 -14.965 -0.625 1.00 88.06 87 ASP A O 1
ATOM 733 N N . SER A 1 88 ? 12.288 -16.160 -2.061 1.00 85.88 88 SER A N 1
ATOM 734 C CA . SER A 1 88 ? 11.455 -15.947 -3.241 1.00 85.88 88 SER A CA 1
ATOM 735 C C . SER A 1 88 ? 9.996 -16.356 -3.014 1.00 85.88 88 SER A C 1
ATOM 737 O O . SER A 1 88 ? 9.089 -15.674 -3.493 1.00 85.88 88 SER A O 1
ATOM 739 N N . VAL A 1 89 ? 9.774 -17.429 -2.246 1.00 89.75 89 VAL A N 1
ATOM 740 C CA . VAL A 1 89 ? 8.441 -17.914 -1.874 1.00 89.75 89 VAL A CA 1
ATOM 741 C C . VAL A 1 89 ? 7.729 -16.900 -0.978 1.00 89.75 89 VAL A C 1
ATOM 743 O O . VAL A 1 89 ? 6.589 -16.541 -1.269 1.00 89.75 89 VAL A O 1
ATOM 746 N N . ASP A 1 90 ? 8.411 -16.364 0.036 1.00 91.06 90 ASP A N 1
ATOM 747 C CA . ASP A 1 90 ? 7.849 -15.368 0.957 1.00 91.06 90 ASP A CA 1
ATOM 748 C C . ASP A 1 90 ? 7.499 -14.068 0.232 1.00 91.06 90 ASP A C 1
ATOM 750 O O . ASP A 1 90 ? 6.429 -13.495 0.434 1.00 91.06 90 ASP A O 1
ATOM 754 N N . VAL A 1 91 ? 8.388 -13.605 -0.654 1.00 90.75 91 VAL A N 1
ATOM 755 C CA . VAL A 1 91 ? 8.157 -12.401 -1.466 1.00 90.75 91 VAL A CA 1
ATOM 756 C C . VAL A 1 91 ? 6.943 -12.593 -2.373 1.00 90.75 91 VAL A C 1
ATOM 758 O O . VAL A 1 91 ? 6.122 -11.683 -2.516 1.00 90.75 91 VAL A O 1
ATOM 761 N N . PHE A 1 92 ? 6.800 -13.777 -2.975 1.00 91.00 92 PHE A N 1
ATOM 762 C CA . PHE A 1 92 ? 5.644 -14.102 -3.803 1.00 91.00 92 PHE A CA 1
ATOM 763 C C . PHE A 1 92 ? 4.358 -14.120 -2.970 1.00 91.00 92 PHE A C 1
ATOM 765 O O . PHE A 1 92 ? 3.394 -13.451 -3.334 1.00 91.00 92 PHE A O 1
ATOM 772 N N . GLN A 1 93 ? 4.352 -14.798 -1.822 1.00 94.81 93 GLN A N 1
ATOM 773 C CA . GLN A 1 93 ? 3.203 -14.815 -0.912 1.00 94.81 93 GLN A CA 1
ATOM 774 C C . GLN A 1 93 ? 2.816 -13.408 -0.451 1.00 94.81 93 GLN A C 1
ATOM 776 O O . GLN A 1 93 ? 1.643 -13.052 -0.496 1.00 94.81 93 GLN A O 1
ATOM 781 N N . GLN A 1 94 ? 3.793 -12.576 -0.082 1.00 90.44 94 GLN A N 1
ATOM 782 C CA . GLN A 1 94 ? 3.555 -11.195 0.330 1.00 90.44 94 GLN A CA 1
ATOM 783 C C . GLN A 1 94 ? 2.929 -10.363 -0.795 1.00 90.44 94 GLN A C 1
ATOM 785 O O . GLN A 1 94 ? 2.041 -9.554 -0.540 1.00 90.44 94 GLN A O 1
ATOM 790 N N . ARG A 1 95 ? 3.357 -10.574 -2.044 1.00 91.69 95 ARG A N 1
ATOM 791 C CA . ARG A 1 95 ? 2.815 -9.868 -3.212 1.00 91.69 95 ARG A CA 1
ATOM 792 C C . ARG A 1 95 ? 1.345 -10.195 -3.475 1.00 91.69 95 ARG A C 1
ATOM 794 O O . ARG A 1 95 ? 0.616 -9.324 -3.939 1.00 91.69 95 ARG A O 1
ATOM 801 N N . PHE A 1 96 ? 0.930 -11.432 -3.214 1.00 93.50 96 PHE A N 1
ATOM 802 C CA . PHE A 1 96 ? -0.453 -11.886 -3.397 1.00 93.50 96 PHE A CA 1
ATOM 803 C C . PHE A 1 96 ? -1.260 -11.903 -2.097 1.00 93.50 96 PHE A C 1
ATOM 805 O O . PHE A 1 96 ? -2.407 -12.352 -2.102 1.00 93.50 96 PHE A O 1
ATOM 812 N N . LYS A 1 97 ? -0.695 -11.401 -0.991 1.00 93.50 97 LYS A N 1
ATOM 813 C CA . LYS A 1 97 ? -1.429 -11.250 0.261 1.00 93.50 97 LYS A CA 1
ATOM 814 C C . LYS A 1 97 ? -2.599 -10.285 0.013 1.00 93.50 97 LYS A C 1
ATOM 816 O O . LYS A 1 97 ? -2.369 -9.194 -0.519 1.00 93.50 97 LYS A O 1
ATOM 821 N N . PRO A 1 98 ? -3.843 -10.661 0.358 1.00 92.31 98 PRO A N 1
ATOM 822 C CA . PRO A 1 98 ? -4.969 -9.748 0.241 1.00 92.31 98 PRO A CA 1
ATOM 823 C C . PRO A 1 98 ? -4.717 -8.494 1.085 1.00 92.31 98 PRO A C 1
ATOM 825 O O . PRO A 1 98 ? -4.096 -8.557 2.147 1.00 92.31 98 PRO A O 1
ATOM 828 N N . LEU A 1 99 ? -5.195 -7.352 0.589 1.00 83.94 99 LEU A N 1
ATOM 829 C CA . LEU A 1 99 ? -5.153 -6.095 1.328 1.00 83.94 99 LEU A CA 1
ATOM 830 C C . LEU A 1 99 ? -5.955 -6.253 2.621 1.00 83.94 99 LEU A C 1
ATOM 832 O O . LEU A 1 99 ? -7.147 -6.550 2.580 1.00 83.94 99 LEU A O 1
ATOM 836 N N . GLU A 1 100 ? -5.298 -6.028 3.752 1.00 80.38 100 GLU A N 1
ATOM 837 C CA . GLU A 1 100 ? -5.957 -5.891 5.046 1.00 80.38 100 GLU A CA 1
ATOM 838 C C . GLU A 1 100 ? -6.422 -4.430 5.160 1.00 80.38 100 GLU A C 1
ATOM 840 O O . GLU A 1 100 ? -5.577 -3.530 5.221 1.00 80.38 100 GLU A O 1
ATOM 845 N N . PRO A 1 101 ? -7.737 -4.145 5.092 1.00 78.69 101 PRO A N 1
ATOM 846 C CA . PRO A 1 101 ? -8.226 -2.778 5.179 1.00 78.69 101 PRO A CA 1
ATOM 847 C C . PRO A 1 101 ? -7.891 -2.208 6.557 1.00 78.69 101 PRO A C 1
ATOM 849 O O . PRO A 1 101 ? -8.253 -2.775 7.585 1.00 78.69 101 PRO A O 1
ATOM 852 N N . SER A 1 102 ? -7.214 -1.061 6.572 1.00 77.88 102 SER A N 1
ATOM 853 C CA . SER A 1 102 ? -6.899 -0.342 7.810 1.00 77.88 102 SER A CA 1
ATOM 854 C C . SER A 1 102 ? -8.129 0.308 8.445 1.00 77.88 102 SER A C 1
ATOM 856 O O . SER A 1 102 ? -8.122 0.600 9.636 1.00 77.88 102 SER A O 1
ATOM 858 N N . VAL A 1 103 ? -9.181 0.541 7.657 1.00 81.25 103 VAL A N 1
ATOM 859 C CA . VAL A 1 103 ? -10.434 1.143 8.115 1.00 81.25 103 VAL A CA 1
ATOM 860 C C . VAL A 1 103 ? -11.479 0.050 8.287 1.00 81.25 103 VAL A C 1
ATOM 862 O O . VAL A 1 103 ? -11.866 -0.604 7.318 1.00 81.25 103 VAL A O 1
ATOM 865 N N . GLN A 1 104 ? -11.956 -0.114 9.518 1.00 79.88 104 GLN A N 1
ATOM 866 C CA . GLN A 1 104 ? -13.072 -0.990 9.859 1.00 79.88 104 GLN A CA 1
ATOM 867 C C . GLN A 1 104 ? -14.328 -0.144 10.085 1.00 79.88 104 GLN A C 1
ATOM 869 O O . GLN A 1 104 ? -14.259 0.941 10.660 1.00 79.88 104 GLN A O 1
ATOM 874 N N . VAL A 1 105 ? -15.478 -0.621 9.607 1.00 84.31 105 VAL A N 1
ATOM 875 C CA . VAL A 1 105 ? -16.770 0.050 9.793 1.00 84.31 105 VAL A CA 1
ATOM 876 C C . VAL A 1 105 ? -17.681 -0.889 10.562 1.00 84.31 105 VAL A C 1
ATOM 878 O O . VAL A 1 105 ? -18.053 -1.947 10.058 1.00 84.31 105 VAL A O 1
ATOM 881 N N . VAL A 1 106 ? -18.055 -0.484 11.773 1.00 86.38 106 VAL A N 1
ATOM 882 C CA . VAL A 1 106 ? -18.998 -1.216 12.621 1.00 86.38 106 VAL A CA 1
ATOM 883 C C . VAL A 1 106 ? -20.317 -0.452 12.652 1.00 86.38 106 VAL A C 1
ATOM 885 O O . VAL A 1 106 ? -20.356 0.730 12.989 1.00 86.38 106 VAL A O 1
ATOM 888 N N . ALA A 1 107 ? -21.411 -1.127 12.303 1.00 85.75 107 ALA A N 1
ATOM 889 C CA . ALA A 1 107 ? -22.759 -0.574 12.371 1.00 85.75 107 ALA A CA 1
ATOM 890 C C . ALA A 1 107 ? -23.594 -1.333 13.407 1.00 85.75 107 ALA A C 1
ATOM 892 O O . ALA A 1 107 ? -23.496 -2.553 13.541 1.00 85.75 107 ALA A O 1
ATOM 893 N N . SER A 1 108 ? -24.445 -0.609 14.129 1.00 88.12 108 SER A N 1
ATOM 894 C CA . SER A 1 108 ? -25.429 -1.187 15.042 1.00 88.12 108 SER A CA 1
ATOM 895 C C . SER A 1 108 ? -26.796 -0.596 14.731 1.00 88.12 108 SER A C 1
ATOM 897 O O . SER A 1 108 ? -26.920 0.610 14.533 1.00 88.12 108 SER A O 1
ATOM 899 N N . SER A 1 109 ? -27.818 -1.448 14.685 1.00 88.19 109 SER A N 1
ATOM 900 C CA . SER A 1 109 ? -29.199 -1.043 14.405 1.00 88.19 109 SER A CA 1
ATOM 901 C C . SER A 1 109 ? -29.846 -0.288 15.566 1.00 88.19 109 SER A C 1
ATOM 903 O O . SER A 1 109 ? -30.794 0.459 15.354 1.00 88.19 109 SER A O 1
ATOM 905 N N . SER A 1 110 ? -29.347 -0.481 16.787 1.00 91.75 110 SER A N 1
ATOM 906 C CA . SER A 1 110 ? -29.937 0.075 18.003 1.00 91.75 110 SER A CA 1
ATOM 907 C C . SER A 1 110 ? -29.392 1.457 18.360 1.00 91.75 110 SER A C 1
ATOM 909 O O . SER A 1 110 ? -30.164 2.374 18.620 1.00 91.75 110 SER A O 1
ATOM 911 N N . SER A 1 111 ? -28.068 1.621 18.407 1.00 93.12 111 SER A N 1
ATOM 912 C CA . SER A 1 111 ? -27.433 2.888 18.772 1.00 93.12 111 SER A CA 1
ATOM 913 C C . SER A 1 111 ? -25.976 2.967 18.323 1.00 93.12 111 SER A C 1
ATOM 915 O O . SER A 1 111 ? -25.284 1.957 18.176 1.00 93.12 111 SER A O 1
ATOM 917 N N . LEU A 1 112 ? -25.487 4.198 18.176 1.00 92.44 112 LEU A N 1
ATOM 918 C CA . LEU A 1 112 ? -24.091 4.485 17.848 1.00 92.44 112 LEU A CA 1
ATOM 919 C C . LEU A 1 112 ? -23.124 4.059 18.967 1.00 92.44 112 LEU A C 1
ATOM 921 O O . LEU A 1 112 ? -22.044 3.551 18.681 1.00 92.44 112 LEU A O 1
ATOM 925 N N . GLN A 1 113 ? -23.522 4.195 20.236 1.00 92.56 113 GLN A N 1
ATOM 926 C CA . GLN A 1 113 ? -22.695 3.795 21.385 1.00 92.56 113 GLN A CA 1
ATOM 927 C C . GLN A 1 113 ? -22.392 2.293 21.376 1.00 92.56 113 GLN A C 1
ATOM 929 O O . GLN A 1 113 ? -21.253 1.889 21.599 1.00 92.56 113 GLN A O 1
ATOM 934 N N . LEU A 1 114 ? -23.391 1.469 21.043 1.00 93.00 114 LEU A N 1
ATOM 935 C CA . LEU A 1 114 ? -23.216 0.020 20.950 1.00 93.00 114 LEU A CA 1
ATOM 936 C C . LEU A 1 114 ? -22.293 -0.376 19.792 1.00 93.00 114 LEU A C 1
ATOM 938 O O . LEU A 1 114 ? -21.540 -1.339 19.917 1.00 93.00 114 LEU A O 1
ATOM 942 N N . ALA A 1 115 ? -22.312 0.368 18.681 1.00 92.06 115 ALA A N 1
ATOM 943 C CA . ALA A 1 115 ? -21.356 0.160 17.593 1.00 92.06 115 ALA A CA 1
ATOM 944 C C . ALA A 1 115 ? -19.916 0.472 18.044 1.00 92.06 115 ALA A C 1
ATOM 946 O O . ALA A 1 115 ? -19.013 -0.329 17.815 1.00 92.06 115 ALA A O 1
ATOM 947 N N . GLN 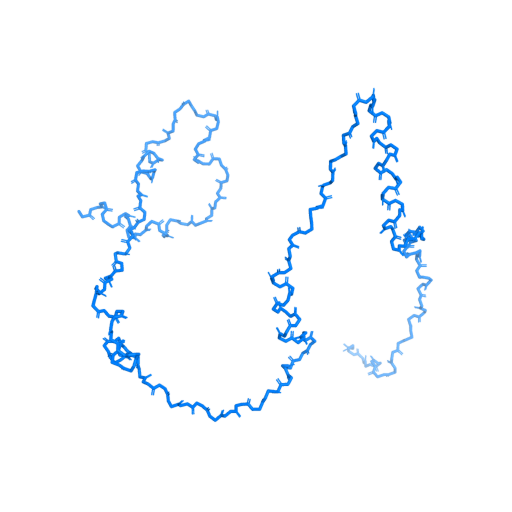A 1 116 ? -19.715 1.589 18.753 1.00 92.19 116 GLN A N 1
ATOM 948 C CA . GLN A 1 116 ? -18.404 1.986 19.281 1.00 92.19 116 GLN A CA 1
ATOM 949 C C . GLN A 1 116 ? -17.858 1.013 20.334 1.00 92.19 116 GLN A C 1
ATOM 951 O O . GLN A 1 116 ? -16.654 0.776 20.402 1.00 92.19 116 GLN A O 1
ATOM 956 N N . GLU A 1 117 ? -18.714 0.464 21.195 1.00 93.12 117 GLU A N 1
ATOM 957 C CA . GLU A 1 117 ? -18.295 -0.512 22.203 1.00 93.12 117 GLU A CA 1
ATOM 958 C C . GLU A 1 117 ? -17.886 -1.847 21.576 1.00 93.12 117 GLU A C 1
ATOM 960 O O . GLU A 1 117 ? -16.834 -2.378 21.927 1.00 93.12 117 GLU A O 1
ATOM 965 N N . LYS A 1 118 ? -18.645 -2.336 20.588 1.00 91.50 118 LYS A N 1
ATOM 966 C CA . LYS A 1 118 ? -18.261 -3.521 19.808 1.00 91.50 118 LYS A CA 1
ATOM 967 C C . LYS A 1 118 ? -16.918 -3.331 19.108 1.00 91.50 118 LYS A C 1
ATOM 969 O O . LYS A 1 118 ? -16.065 -4.205 19.212 1.00 91.50 118 LYS A O 1
ATOM 974 N N . GLN A 1 119 ? -16.705 -2.173 18.479 1.00 91.38 119 GLN A N 1
ATOM 975 C CA . GLN A 1 119 ? -15.428 -1.859 17.839 1.00 91.38 119 GLN A CA 1
ATOM 976 C C . GLN A 1 119 ? -14.268 -1.896 18.848 1.00 91.38 119 GLN A C 1
ATOM 978 O O . GLN A 1 119 ? -13.268 -2.565 18.606 1.00 91.38 119 GLN A O 1
ATOM 983 N N . ARG A 1 120 ? -14.419 -1.263 20.021 1.00 90.25 120 ARG A N 1
ATOM 984 C CA . ARG A 1 120 ? -13.394 -1.306 21.083 1.00 90.25 120 ARG A CA 1
ATOM 985 C C . ARG A 1 120 ? -13.104 -2.727 21.570 1.00 90.25 120 ARG A C 1
ATOM 987 O O . ARG A 1 120 ? -11.952 -3.049 21.843 1.00 90.25 120 ARG A O 1
ATOM 994 N N . GLN A 1 121 ? -14.125 -3.575 21.689 1.00 90.81 121 GLN A N 1
ATOM 995 C CA . GLN A 1 121 ? -13.949 -4.972 22.097 1.00 90.81 121 GLN A CA 1
ATOM 996 C C . GLN A 1 121 ? -13.203 -5.791 21.038 1.00 90.81 121 GLN A C 1
ATOM 998 O O . GLN A 1 121 ? -12.337 -6.590 21.386 1.00 90.81 121 GLN A O 1
ATOM 1003 N N . GLU A 1 122 ? -13.513 -5.603 19.756 1.00 88.88 122 GLU A N 1
ATOM 1004 C CA . GLU A 1 122 ? -12.809 -6.271 18.656 1.00 88.88 122 GLU A CA 1
ATOM 1005 C C . GLU A 1 122 ? -11.347 -5.822 18.561 1.00 88.88 122 GLU A C 1
ATOM 1007 O O . GLU A 1 122 ? -10.456 -6.664 18.445 1.00 88.88 122 GLU A O 1
ATOM 1012 N N . GLU A 1 123 ? -11.084 -4.520 18.685 1.00 87.31 123 GLU A N 1
ATOM 1013 C CA . GLU A 1 123 ? -9.724 -3.974 18.750 1.00 87.31 123 GLU A CA 1
ATOM 1014 C C . GLU A 1 123 ? -8.944 -4.556 19.937 1.00 87.31 123 GLU A C 1
ATOM 1016 O O . GLU A 1 123 ? -7.809 -4.997 19.765 1.00 87.31 123 GLU A O 1
ATOM 1021 N N . TRP A 1 124 ? -9.563 -4.630 21.121 1.00 85.75 124 TRP A N 1
ATOM 1022 C CA . TRP A 1 124 ? -8.940 -5.206 22.315 1.00 85.75 124 TRP A CA 1
ATOM 1023 C C . TRP A 1 124 ? -8.600 -6.692 22.139 1.00 85.75 124 TRP A C 1
ATOM 1025 O O . TRP A 1 124 ? -7.511 -7.119 22.504 1.00 85.75 124 TRP A O 1
ATOM 1035 N N . ARG A 1 125 ? -9.483 -7.477 21.506 1.00 87.06 125 ARG A N 1
ATOM 1036 C CA . ARG A 1 125 ? -9.240 -8.907 21.231 1.00 87.06 125 ARG A CA 1
ATOM 1037 C C . ARG A 1 125 ? -8.109 -9.154 20.232 1.00 87.06 125 ARG A C 1
ATOM 1039 O O . ARG A 1 125 ? -7.472 -10.199 20.303 1.00 87.06 125 ARG A O 1
ATOM 1046 N N . ASN A 1 126 ? -7.889 -8.228 19.300 1.00 85.19 126 ASN A N 1
ATOM 1047 C CA . ASN A 1 126 ? -6.884 -8.355 18.242 1.00 85.19 126 ASN A CA 1
ATOM 1048 C C . ASN A 1 126 ? -5.546 -7.679 18.592 1.00 85.19 126 ASN A C 1
ATOM 1050 O O . ASN A 1 126 ? -4.621 -7.671 17.775 1.00 85.19 126 ASN A O 1
ATOM 1054 N N . ARG A 1 127 ? -5.428 -7.089 19.786 1.00 83.12 127 ARG A N 1
ATOM 1055 C CA . ARG A 1 127 ? -4.230 -6.373 20.218 1.00 83.12 127 ARG A CA 1
ATOM 1056 C C . ARG A 1 127 ? -3.115 -7.366 20.564 1.00 83.12 127 ARG A C 1
ATOM 1058 O O . ARG A 1 127 ? -3.244 -8.179 21.467 1.00 83.12 127 ARG A O 1
ATOM 1065 N N . ILE A 1 128 ? -2.006 -7.302 19.823 1.00 86.06 128 ILE A N 1
ATOM 1066 C CA . ILE A 1 128 ? -0.832 -8.176 20.035 1.00 86.06 128 ILE A CA 1
ATOM 1067 C C . ILE A 1 128 ? 0.053 -7.660 21.184 1.00 86.06 128 ILE A C 1
ATOM 1069 O O . ILE A 1 128 ? 0.739 -8.440 21.838 1.00 86.06 128 ILE A O 1
ATOM 1073 N N . GLN A 1 129 ? 0.052 -6.345 21.428 1.00 82.00 129 GLN A N 1
ATOM 1074 C CA . GLN A 1 129 ? 0.839 -5.701 22.480 1.00 82.00 129 GLN A CA 1
ATOM 1075 C C . GLN A 1 129 ? -0.036 -4.771 23.316 1.00 82.00 129 GLN A C 1
ATOM 1077 O O . GLN A 1 129 ? -0.490 -3.729 22.834 1.00 82.00 129 GLN A O 1
ATOM 1082 N N . ASP A 1 130 ? -0.230 -5.135 24.579 1.00 81.44 130 ASP A N 1
ATOM 1083 C CA . ASP A 1 130 ? -0.938 -4.307 25.561 1.00 81.44 130 ASP A CA 1
ATOM 1084 C C . ASP A 1 130 ? -0.042 -3.253 26.202 1.00 81.44 130 ASP A C 1
ATOM 1086 O O . ASP A 1 130 ? -0.537 -2.217 26.656 1.00 81.44 130 ASP A O 1
ATOM 1090 N N . GLU A 1 131 ? 1.270 -3.481 26.167 1.00 82.19 131 GLU A N 1
ATOM 1091 C CA . GLU A 1 131 ? 2.238 -2.566 26.745 1.00 82.19 131 GLU A CA 1
ATOM 1092 C C . GLU A 1 131 ? 2.115 -1.180 26.126 1.00 82.19 131 GLU A C 1
ATOM 1094 O O . GLU A 1 131 ? 2.012 -0.997 24.907 1.00 82.19 131 GLU A O 1
ATOM 1099 N N . THR A 1 132 ? 2.106 -0.181 27.004 1.00 81.25 132 THR A N 1
ATOM 1100 C CA . THR A 1 132 ? 2.143 1.208 26.566 1.00 81.25 132 THR A CA 1
ATOM 1101 C C . THR A 1 132 ? 3.488 1.422 25.895 1.00 81.25 132 THR A C 1
ATOM 1103 O O . THR A 1 132 ? 4.520 1.099 26.481 1.00 81.25 132 THR A O 1
ATOM 1106 N N . PHE A 1 133 ? 3.486 1.951 24.668 1.00 79.00 133 PHE A N 1
ATOM 1107 C CA . PHE A 1 133 ? 4.724 2.330 23.999 1.00 79.00 133 PHE A CA 1
ATOM 1108 C C . PHE A 1 133 ? 5.469 3.313 24.899 1.00 79.00 133 PHE A C 1
ATOM 1110 O O . PHE A 1 133 ? 5.084 4.477 25.022 1.00 79.00 133 PHE A O 1
ATOM 1117 N N . MET A 1 134 ? 6.515 2.827 25.560 1.00 78.12 134 MET A N 1
ATOM 1118 C CA . MET A 1 134 ? 7.428 3.692 26.272 1.00 78.12 134 MET A CA 1
ATOM 1119 C C . MET A 1 134 ? 8.270 4.361 25.192 1.00 78.12 134 MET A C 1
ATOM 1121 O O . MET A 1 134 ? 9.001 3.656 24.487 1.00 78.12 134 MET A O 1
ATOM 1125 N N . PRO A 1 135 ? 8.177 5.694 25.009 1.00 75.94 135 PRO A N 1
ATOM 1126 C CA . PRO A 1 135 ? 9.201 6.370 24.235 1.00 75.94 135 PRO A CA 1
ATOM 1127 C C . PRO A 1 135 ? 10.536 5.974 24.853 1.00 75.94 135 PRO A C 1
ATOM 1129 O O . PRO A 1 135 ? 10.614 5.802 26.071 1.00 75.94 135 PRO A O 1
ATOM 1132 N N . VAL A 1 136 ? 11.557 5.787 24.021 1.00 69.50 136 VAL A N 1
ATOM 1133 C CA . VAL A 1 136 ? 12.907 5.509 24.507 1.00 69.50 136 VAL A CA 1
ATOM 1134 C C . VAL A 1 136 ? 13.304 6.718 25.353 1.00 69.50 136 VAL A C 1
ATOM 1136 O O . VAL A 1 136 ? 13.716 7.750 24.827 1.00 69.50 136 VAL A O 1
ATOM 1139 N N . SER A 1 137 ? 13.040 6.648 26.659 1.00 65.06 137 SER A N 1
ATOM 1140 C CA . SER A 1 137 ? 13.449 7.655 27.618 1.00 65.06 137 SER A CA 1
ATOM 1141 C C . SER A 1 137 ? 14.952 7.671 27.511 1.00 65.06 137 SER A C 1
ATOM 1143 O O . SER A 1 137 ? 15.550 6.605 27.652 1.00 65.06 137 SER A O 1
ATOM 1145 N N . TYR A 1 138 ? 15.489 8.842 27.168 1.00 59.81 138 TYR A N 1
ATOM 1146 C CA . TYR A 1 138 ? 16.902 9.194 27.088 1.00 59.81 138 TYR A CA 1
ATOM 1147 C C . TYR A 1 138 ? 17.747 8.076 27.679 1.00 59.81 138 TYR A C 1
ATOM 1149 O O . TYR A 1 138 ? 17.810 7.938 28.903 1.00 59.81 138 TYR A O 1
ATOM 1157 N N . ASN A 1 139 ? 18.329 7.236 26.815 1.00 61.03 139 ASN A N 1
ATOM 1158 C CA . ASN A 1 139 ? 19.451 6.428 27.257 1.00 61.03 139 ASN A CA 1
ATOM 1159 C C . ASN A 1 139 ? 20.342 7.422 27.997 1.00 61.03 139 ASN A C 1
ATOM 1161 O O . ASN A 1 139 ? 20.687 8.462 27.422 1.00 61.03 139 ASN A O 1
ATOM 1165 N N . VAL A 1 140 ? 20.625 7.167 29.279 1.00 65.19 140 VAL A N 1
ATOM 1166 C CA . VAL A 1 140 ? 21.777 7.802 29.914 1.00 65.19 140 VAL A CA 1
ATOM 1167 C C . VAL A 1 140 ? 22.876 7.634 28.874 1.00 65.19 140 VAL A C 1
ATOM 1169 O O . VAL A 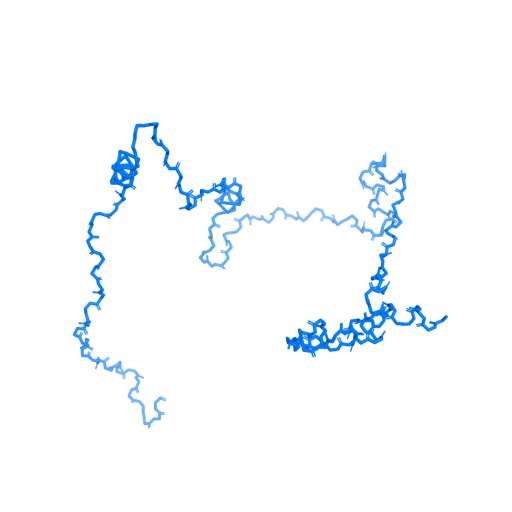1 140 ? 23.063 6.495 28.443 1.00 65.19 140 VAL A O 1
ATOM 1172 N N . PRO A 1 141 ? 23.439 8.722 28.317 1.00 65.19 141 PRO A N 1
ATOM 1173 C CA . PRO A 1 141 ? 24.392 8.580 27.237 1.00 65.19 141 PRO A CA 1
ATOM 1174 C C . PRO A 1 141 ? 25.473 7.659 27.774 1.00 65.19 141 PRO A C 1
ATOM 1176 O O . PRO A 1 141 ? 26.143 8.023 28.741 1.00 65.19 141 PRO A O 1
ATOM 1179 N N . ASP A 1 142 ? 25.558 6.447 27.219 1.00 66.00 142 ASP A N 1
ATOM 1180 C CA . ASP A 1 142 ? 26.641 5.541 27.553 1.00 66.00 142 ASP A CA 1
ATOM 1181 C C . ASP A 1 142 ? 27.911 6.359 27.368 1.00 66.00 142 ASP A C 1
ATOM 1183 O O . ASP A 1 142 ? 28.089 7.022 26.336 1.00 66.00 142 ASP A O 1
ATOM 1187 N N . GLU A 1 143 ? 28.729 6.410 28.416 1.00 75.44 143 GLU A N 1
ATOM 1188 C CA . GLU A 1 143 ? 29.941 7.208 28.402 1.00 75.44 143 GLU A CA 1
ATOM 1189 C C . GLU A 1 143 ? 30.745 6.785 27.170 1.00 75.44 143 GLU A C 1
ATOM 1191 O O . GLU A 1 143 ? 31.055 5.607 26.989 1.00 75.44 143 GLU A O 1
ATOM 1196 N N . TYR A 1 144 ? 30.979 7.721 26.247 1.00 76.25 144 TYR A N 1
ATOM 1197 C CA . TYR A 1 144 ? 31.652 7.407 24.995 1.00 76.25 144 TYR A CA 1
ATOM 1198 C C . TYR A 1 144 ? 33.061 6.910 25.320 1.00 76.25 144 TYR A C 1
ATOM 1200 O O . TYR A 1 144 ? 33.920 7.697 25.711 1.00 76.25 144 TYR A O 1
ATOM 1208 N N . ILE A 1 145 ? 33.300 5.607 25.150 1.00 76.25 145 ILE A N 1
ATOM 1209 C CA . ILE A 1 145 ? 34.626 5.007 25.294 1.00 76.25 145 ILE A CA 1
ATOM 1210 C C . ILE A 1 145 ? 35.317 5.097 23.926 1.00 76.25 145 ILE A C 1
ATOM 1212 O O . ILE A 1 145 ? 34.968 4.339 23.013 1.00 76.25 145 ILE A O 1
ATOM 1216 N N . PRO A 1 146 ? 36.286 6.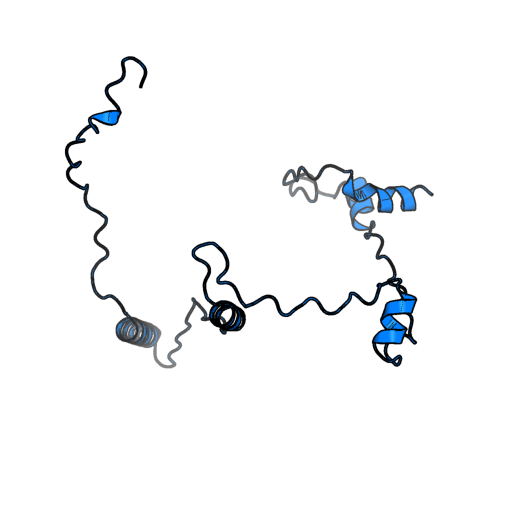009 23.725 1.00 74.69 146 PRO A N 1
ATOM 1217 C CA . PRO A 1 146 ? 37.000 6.093 22.461 1.00 74.69 146 PRO A CA 1
ATOM 1218 C C . PRO A 1 146 ? 37.785 4.800 22.212 1.00 74.69 146 PRO A C 1
ATOM 1220 O O . PRO A 1 146 ? 38.561 4.344 23.051 1.00 74.69 146 PRO A O 1
ATOM 1223 N N . SER A 1 147 ? 37.615 4.209 21.027 1.00 74.50 147 SER A N 1
ATOM 1224 C CA . SER A 1 147 ? 38.406 3.049 20.609 1.00 74.50 147 SER A CA 1
ATOM 1225 C C . SER A 1 147 ? 39.897 3.409 20.591 1.00 74.50 147 SER A C 1
ATOM 1227 O O . SER A 1 147 ? 40.268 4.379 19.922 1.00 74.50 147 SER A O 1
ATOM 1229 N N . MET A 1 148 ? 40.763 2.602 21.218 1.00 67.06 148 MET A N 1
ATOM 1230 C CA . MET A 1 148 ? 42.222 2.841 21.240 1.00 67.06 148 MET A CA 1
ATOM 1231 C C . MET A 1 148 ? 42.847 2.984 19.840 1.00 67.06 148 MET A C 1
ATOM 1233 O O . MET A 1 148 ? 43.899 3.592 19.682 1.00 67.06 148 MET A O 1
ATOM 1237 N N . GLN A 1 149 ? 42.185 2.457 18.809 1.00 66.31 149 GLN A N 1
ATOM 1238 C CA . GLN A 1 149 ? 42.652 2.473 17.422 1.00 66.31 149 GLN A CA 1
ATOM 1239 C C . GLN A 1 149 ? 42.460 3.822 16.701 1.00 66.31 149 GLN A C 1
ATOM 1241 O O . GLN A 1 149 ? 43.023 4.007 15.628 1.00 66.31 149 GLN A O 1
ATOM 1246 N N . ARG A 1 150 ? 41.686 4.766 17.263 1.00 57.00 150 ARG A N 1
ATOM 1247 C CA . ARG A 1 150 ? 41.418 6.091 16.659 1.00 57.00 150 ARG A CA 1
ATOM 1248 C C . ARG A 1 150 ? 42.220 7.241 17.267 1.00 57.00 150 ARG A C 1
ATOM 1250 O O . ARG A 1 150 ? 42.051 8.382 16.850 1.00 57.00 150 ARG A O 1
ATOM 1257 N N . ALA A 1 151 ? 43.117 6.971 18.212 1.00 59.81 151 ALA A N 1
ATOM 1258 C CA . ALA A 1 151 ? 44.011 7.990 18.757 1.00 59.81 151 ALA A CA 1
ATOM 1259 C C . ALA A 1 151 ? 45.176 8.273 17.787 1.00 59.81 151 ALA A C 1
ATOM 1261 O O . ALA A 1 151 ? 46.336 7.997 18.078 1.00 59.81 151 ALA A O 1
ATOM 1262 N N . SER A 1 152 ? 44.866 8.798 16.601 1.00 67.69 152 SER A N 1
ATOM 1263 C CA . SER A 1 152 ? 45.854 9.395 15.702 1.00 67.69 152 SER A CA 1
ATOM 1264 C C . SER A 1 152 ? 45.755 10.919 15.800 1.00 67.69 152 SER A C 1
ATOM 1266 O O . SER A 1 152 ? 44.680 11.462 16.044 1.00 67.69 152 SER A O 1
ATOM 1268 N N . LYS A 1 153 ? 46.867 11.628 15.569 1.00 62.28 153 LYS A N 1
ATOM 1269 C CA . LYS A 1 153 ? 46.919 13.103 15.537 1.00 62.28 153 LYS A CA 1
ATOM 1270 C C . LYS A 1 153 ? 45.917 13.735 14.550 1.00 62.28 153 LYS A C 1
ATOM 1272 O O . LYS A 1 153 ? 45.656 14.931 14.653 1.00 62.28 153 LYS A O 1
ATOM 1277 N N . TYR A 1 154 ? 45.389 12.968 13.597 1.00 60.94 154 TYR A N 1
ATOM 1278 C CA . TYR A 1 154 ? 44.608 13.497 12.480 1.00 60.94 154 TYR A CA 1
ATOM 1279 C C . TYR A 1 154 ? 43.149 13.025 12.421 1.00 60.94 154 TYR A C 1
ATOM 1281 O O . TYR A 1 154 ? 42.422 13.538 11.574 1.00 60.94 154 TYR A O 1
ATOM 1289 N N . GLY A 1 155 ? 42.705 12.155 13.340 1.00 54.66 155 GLY A N 1
ATOM 1290 C CA . GLY A 1 155 ? 41.339 11.605 13.330 1.00 54.66 155 GLY A CA 1
ATOM 1291 C C . GLY A 1 155 ? 41.087 10.569 12.239 1.00 54.66 155 GLY A C 1
ATOM 1292 O O . GLY A 1 155 ? 41.700 10.666 11.156 1.00 54.66 155 GLY A O 1
#

pLDDT: mean 73.55, std 11.79, range [48.03, 94.81]

Secondary structure (DSSP, 8-state):
-HHHHHHHHGGGS-----TTSSS-TT-SS--HHHHHHHH-----------TTSTTS-HHHHHHHTT------------PPPSSSPPPHHHHHHHHTSPP--S------SS-HHHHHHHHHHHHHHT-S--S----------------GGG--TT-